Protein AF-A0A5K1FW11-F1 (afdb_monomer_lite)

Secondary structure (DSSP, 8-state):
--HHHHHHHHHHHHHHSTT-HHHHHHHHS------S-------

Organism: NCBI:txid210225

Structure (mmCIF, N/CA/C/O backbone):
data_AF-A0A5K1FW11-F1
#
_entry.id   AF-A0A5K1FW11-F1
#
loop_
_atom_site.group_PDB
_atom_site.id
_atom_site.type_symbol
_atom_site.label_atom_id
_atom_site.label_alt_id
_atom_site.label_comp_id
_atom_site.label_asym_id
_atom_site.label_entity_id
_atom_site.label_seq_id
_atom_site.pdbx_PDB_ins_code
_atom_site.Cartn_x
_atom_site.Cartn_y
_atom_site.Cartn_z
_atom_site.occupancy
_atom_site.B_iso_or_equiv
_atom_site.auth_seq_id
_atom_site.auth_comp_id
_atom_site.auth_asym_id
_atom_site.auth_atom_id
_atom_site.pdbx_PDB_model_num
ATOM 1 N N . ALA A 1 1 ? 15.821 9.207 9.315 1.00 52.94 1 ALA A N 1
ATOM 2 C CA . ALA A 1 1 ? 14.632 9.994 8.939 1.00 52.94 1 ALA A CA 1
ATOM 3 C C . ALA A 1 1 ? 13.698 9.085 8.143 1.00 52.94 1 ALA A C 1
ATOM 5 O O . ALA A 1 1 ? 13.990 8.833 6.988 1.00 52.94 1 ALA A O 1
ATOM 6 N N . LEU A 1 2 ? 12.669 8.517 8.789 1.00 60.19 2 LEU A N 1
ATOM 7 C CA . LEU A 1 2 ? 11.679 7.596 8.186 1.00 60.19 2 LEU A CA 1
ATOM 8 C C . LEU A 1 2 ? 10.241 7.828 8.707 1.00 60.19 2 LEU A C 1
ATOM 10 O O . LEU A 1 2 ? 9.315 7.159 8.282 1.00 60.19 2 LEU A O 1
ATOM 14 N N . LYS A 1 3 ? 10.029 8.833 9.572 1.00 74.00 3 LYS A N 1
ATOM 15 C CA . LYS A 1 3 ? 8.791 8.987 10.357 1.00 74.00 3 LYS A CA 1
ATOM 16 C C . LYS A 1 3 ? 7.516 9.147 9.520 1.00 74.00 3 LYS A C 1
ATOM 18 O O . LYS A 1 3 ? 6.474 8.665 9.926 1.00 74.00 3 LYS A O 1
ATOM 23 N N . LEU A 1 4 ? 7.603 9.808 8.364 1.00 84.38 4 LEU A N 1
ATOM 24 C CA . LEU A 1 4 ? 6.436 10.047 7.511 1.00 84.38 4 LEU A CA 1
ATOM 25 C C . LEU A 1 4 ? 5.971 8.774 6.792 1.00 84.38 4 LEU A C 1
ATOM 27 O O . LEU A 1 4 ? 4.776 8.572 6.623 1.00 84.38 4 LEU A O 1
ATOM 31 N N . ALA A 1 5 ? 6.911 7.933 6.350 1.00 83.81 5 ALA A N 1
ATOM 32 C CA . ALA A 1 5 ? 6.571 6.697 5.653 1.00 83.81 5 ALA A CA 1
ATOM 33 C C . ALA A 1 5 ? 5.852 5.729 6.601 1.00 83.81 5 ALA A C 1
ATOM 35 O O . ALA A 1 5 ? 4.804 5.199 6.243 1.00 83.81 5 ALA A O 1
ATOM 36 N N . ASP A 1 6 ? 6.370 5.602 7.825 1.00 86.56 6 ASP A N 1
ATOM 37 C CA . ASP A 1 6 ? 5.788 4.758 8.869 1.00 86.56 6 ASP A CA 1
ATOM 38 C C . ASP A 1 6 ? 4.377 5.244 9.270 1.00 86.56 6 ASP A C 1
ATOM 40 O O . ASP A 1 6 ? 3.451 4.445 9.391 1.00 86.56 6 ASP A O 1
ATOM 44 N N . GLU A 1 7 ? 4.173 6.561 9.406 1.00 90.00 7 GLU A N 1
ATOM 45 C CA . GLU A 1 7 ? 2.868 7.147 9.757 1.00 90.00 7 GLU A CA 1
ATOM 46 C C . GLU A 1 7 ? 1.819 6.951 8.650 1.00 90.00 7 GLU A C 1
ATOM 48 O O . GLU A 1 7 ? 0.668 6.599 8.917 1.00 90.00 7 GLU A O 1
ATOM 53 N N . VAL A 1 8 ? 2.212 7.133 7.386 1.00 90.12 8 VAL A N 1
ATOM 54 C CA . VAL A 1 8 ? 1.321 6.892 6.240 1.00 90.12 8 VAL A CA 1
ATOM 55 C C . VAL A 1 8 ? 0.955 5.411 6.134 1.00 90.12 8 VAL A C 1
ATOM 57 O O . VAL A 1 8 ? -0.198 5.091 5.835 1.00 90.12 8 VAL A O 1
ATOM 60 N N . GLU A 1 9 ? 1.903 4.511 6.399 1.00 89.06 9 GLU A N 1
ATOM 61 C CA . GLU A 1 9 ? 1.667 3.066 6.428 1.00 89.06 9 GLU A CA 1
ATOM 62 C C . GLU A 1 9 ? 0.642 2.687 7.505 1.00 89.06 9 GLU A C 1
ATOM 64 O O . GLU A 1 9 ? -0.331 1.993 7.200 1.00 89.06 9 GLU A O 1
ATOM 69 N N . GLU A 1 10 ? 0.787 3.210 8.725 1.00 90.56 10 GLU A N 1
ATOM 70 C CA . GLU A 1 10 ? -0.145 2.948 9.827 1.00 90.56 10 GLU A CA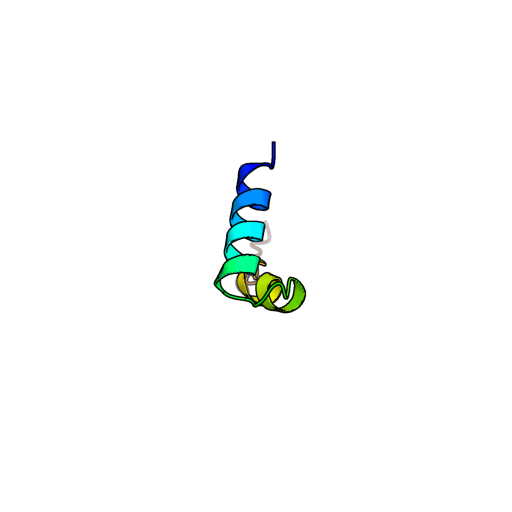 1
ATOM 71 C C . GLU A 1 10 ? -1.560 3.468 9.519 1.00 90.56 10 GLU A C 1
ATOM 73 O O . GLU A 1 10 ? -2.552 2.749 9.688 1.00 90.56 10 GLU A O 1
ATOM 78 N N . ILE A 1 11 ? -1.672 4.693 8.994 1.00 92.50 11 ILE A N 1
ATOM 79 C CA . ILE A 1 11 ? -2.958 5.271 8.580 1.00 92.50 11 ILE A CA 1
ATOM 80 C C . ILE A 1 11 ? -3.598 4.412 7.487 1.00 92.50 11 ILE A C 1
ATOM 82 O O . ILE A 1 11 ? -4.799 4.132 7.548 1.00 92.50 11 ILE A O 1
ATOM 86 N N . PHE A 1 12 ? -2.820 3.973 6.500 1.00 91.75 12 PHE A N 1
ATOM 87 C CA . PHE A 1 12 ? -3.323 3.157 5.403 1.00 91.75 12 PHE A CA 1
ATOM 88 C C . PHE A 1 12 ? -3.849 1.805 5.896 1.00 91.75 12 PHE A C 1
ATOM 90 O O . PHE A 1 12 ? -4.964 1.398 5.558 1.00 91.75 12 PHE A O 1
ATOM 97 N N . VAL A 1 13 ? -3.070 1.127 6.736 1.00 93.44 13 VAL A N 1
ATOM 98 C CA . VAL A 1 13 ? -3.421 -0.171 7.317 1.00 93.44 13 VAL A CA 1
ATOM 99 C C . VAL A 1 13 ? -4.704 -0.075 8.151 1.00 93.44 13 VAL A C 1
ATOM 101 O O . VAL A 1 13 ? -5.604 -0.907 7.997 1.00 93.44 13 VAL A O 1
ATOM 104 N N . LYS A 1 14 ? -4.821 0.976 8.969 1.00 92.94 14 LYS A N 1
ATOM 105 C CA . LYS A 1 14 ? -5.968 1.208 9.853 1.00 92.94 14 LYS A CA 1
ATOM 106 C C . LYS A 1 14 ? -7.270 1.485 9.101 1.00 92.94 14 LYS A C 1
ATOM 108 O O . LYS A 1 14 ? -8.318 1.009 9.522 1.00 92.94 14 LYS A O 1
ATOM 113 N N . HIS A 1 15 ? -7.221 2.266 8.021 1.00 94.06 15 HIS A N 1
ATOM 114 C CA . HIS A 1 15 ? -8.435 2.710 7.324 1.00 94.06 15 HIS A CA 1
ATOM 115 C C . HIS A 1 15 ? -8.850 1.798 6.169 1.00 94.06 15 HIS A C 1
ATOM 117 O O . HIS A 1 15 ? -10.032 1.755 5.835 1.00 94.06 15 HIS A O 1
ATOM 123 N N . PHE A 1 16 ? -7.904 1.089 5.545 1.00 89.88 16 PHE A N 1
ATOM 124 C CA . PHE A 1 16 ? -8.173 0.356 4.304 1.00 89.88 16 PHE A CA 1
ATOM 125 C C . PHE A 1 16 ? -7.964 -1.155 4.407 1.00 89.88 16 PHE A C 1
ATOM 127 O O . PHE A 1 16 ? -8.447 -1.884 3.539 1.00 89.88 16 PHE A O 1
ATOM 134 N N . MET A 1 17 ? -7.240 -1.643 5.418 1.00 90.94 17 MET A N 1
ATOM 135 C CA . MET A 1 17 ? -6.797 -3.042 5.469 1.00 90.94 17 MET A CA 1
ATOM 136 C C . MET A 1 17 ? -7.187 -3.766 6.761 1.00 90.94 17 MET A C 1
ATOM 138 O O . MET A 1 17 ? -6.647 -4.837 7.004 1.00 90.94 17 MET A O 1
ATOM 142 N N . ASP A 1 18 ? -8.114 -3.233 7.567 1.00 89.88 18 ASP A N 1
ATOM 143 C CA . ASP A 1 18 ? -8.576 -3.841 8.831 1.00 89.88 18 ASP A CA 1
ATOM 144 C C . ASP A 1 18 ? -7.420 -4.267 9.758 1.00 89.88 18 ASP A C 1
ATOM 146 O O . ASP A 1 18 ? -7.441 -5.337 10.364 1.00 89.88 18 ASP A O 1
ATOM 150 N N . ASN A 1 19 ? -6.368 -3.447 9.843 1.00 87.75 19 ASN A N 1
ATOM 151 C CA . ASN A 1 19 ? -5.127 -3.766 10.559 1.00 87.75 19 ASN A CA 1
ATOM 152 C C . ASN A 1 19 ? -4.309 -4.961 10.011 1.00 87.75 19 ASN A C 1
ATOM 154 O O . ASN A 1 19 ? -3.340 -5.386 10.643 1.00 87.75 19 ASN A O 1
ATOM 158 N N . ASP A 1 20 ? -4.610 -5.472 8.815 1.00 90.88 20 ASP A N 1
ATOM 159 C CA . ASP A 1 20 ? -3.800 -6.485 8.132 1.00 90.88 20 ASP A CA 1
ATOM 160 C C . ASP A 1 20 ? -2.618 -5.849 7.378 1.00 90.88 20 ASP A C 1
ATOM 162 O O . ASP A 1 20 ? -2.691 -5.485 6.195 1.00 90.88 20 ASP A O 1
ATOM 166 N N . HIS A 1 21 ? -1.475 -5.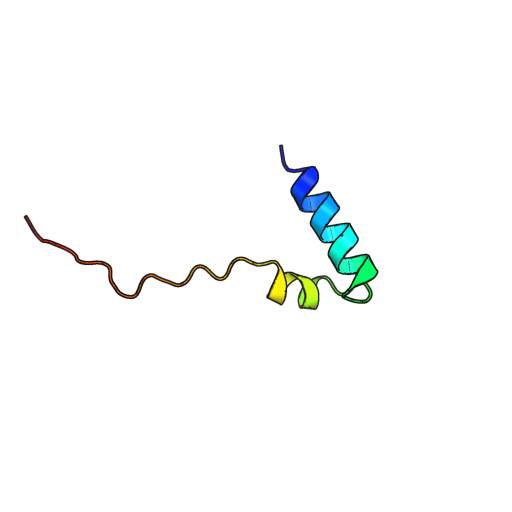782 8.064 1.00 87.44 21 HIS A N 1
ATOM 167 C CA . HIS A 1 21 ? -0.207 -5.321 7.489 1.00 87.44 21 HIS A CA 1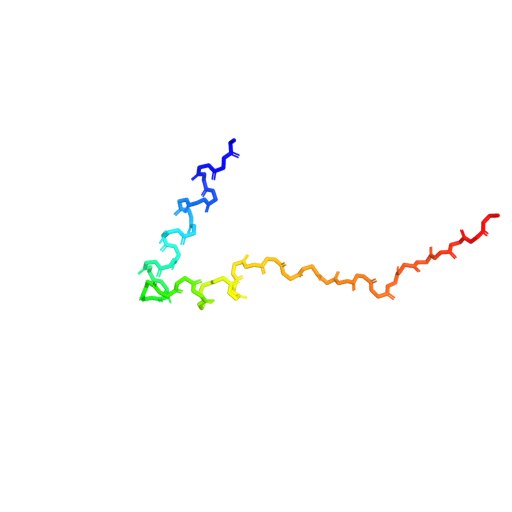
ATOM 168 C C . HIS A 1 21 ? 0.246 -6.151 6.287 1.00 87.44 21 HIS A C 1
ATOM 170 O O . HIS A 1 21 ? 0.834 -5.616 5.346 1.00 87.44 21 HIS A O 1
ATOM 176 N N . ARG A 1 22 ? -0.002 -7.465 6.286 1.00 88.38 22 ARG A N 1
ATOM 177 C CA . ARG A 1 22 ? 0.488 -8.357 5.227 1.00 88.38 22 ARG A CA 1
ATOM 178 C C . ARG A 1 22 ? -0.235 -8.071 3.918 1.00 88.38 22 ARG A C 1
ATOM 180 O O . ARG A 1 22 ? 0.396 -8.044 2.857 1.00 88.38 22 ARG A O 1
ATOM 187 N N . LYS A 1 23 ? -1.543 -7.827 3.998 1.00 89.25 23 LYS A N 1
ATOM 188 C CA . LYS A 1 23 ? -2.357 -7.395 2.862 1.00 89.25 23 LYS A CA 1
ATOM 189 C C . LYS A 1 23 ? -1.976 -5.986 2.415 1.00 89.25 23 LYS A C 1
ATOM 191 O O . LYS A 1 23 ? -1.783 -5.790 1.217 1.00 89.25 23 LYS A O 1
ATOM 196 N N . ALA A 1 24 ? -1.778 -5.049 3.343 1.00 89.94 24 ALA A N 1
ATOM 197 C CA . ALA A 1 24 ? -1.348 -3.686 3.025 1.00 89.94 24 ALA A CA 1
ATOM 198 C C . ALA A 1 24 ? -0.016 -3.653 2.266 1.00 89.94 24 ALA A C 1
ATOM 200 O O . ALA A 1 24 ? 0.112 -2.963 1.254 1.00 89.94 24 ALA A O 1
ATOM 201 N N . MET A 1 25 ? 0.949 -4.477 2.681 1.00 89.25 25 MET A N 1
ATOM 202 C CA . MET A 1 25 ? 2.281 -4.482 2.080 1.00 89.25 25 MET A CA 1
ATOM 203 C C . MET A 1 25 ? 2.302 -5.026 0.660 1.00 89.25 25 MET A C 1
ATOM 205 O O . MET A 1 25 ? 3.192 -4.688 -0.111 1.00 89.25 25 MET A O 1
ATOM 209 N N . LYS A 1 26 ? 1.289 -5.794 0.255 1.00 88.69 26 LYS A N 1
ATOM 210 C CA . LYS A 1 26 ? 1.103 -6.145 -1.156 1.00 88.69 26 LYS A CA 1
ATOM 211 C C . LYS A 1 26 ? 0.843 -4.910 -2.030 1.00 88.69 26 LYS A C 1
ATOM 213 O O . LYS A 1 26 ? 1.223 -4.918 -3.195 1.00 88.69 26 LYS A O 1
ATOM 218 N N . TYR A 1 27 ? 0.204 -3.876 -1.486 1.00 84.38 27 TYR A N 1
ATOM 219 C CA . TYR A 1 27 ? -0.114 -2.638 -2.202 1.00 84.38 27 TYR A CA 1
ATOM 220 C C . TYR A 1 27 ? 0.954 -1.560 -2.008 1.00 84.38 27 TYR A C 1
ATOM 222 O O . TYR A 1 27 ? 1.274 -0.851 -2.957 1.00 84.38 27 TYR A O 1
ATOM 230 N N . LEU A 1 28 ? 1.519 -1.458 -0.802 1.00 86.12 28 LEU A N 1
ATOM 231 C CA . LEU A 1 28 ? 2.525 -0.449 -0.465 1.00 86.12 28 LEU A CA 1
ATOM 232 C C . LEU A 1 28 ? 3.929 -0.819 -0.949 1.00 86.12 28 LEU A C 1
ATOM 234 O O . LEU A 1 28 ? 4.717 0.072 -1.263 1.00 86.12 28 LEU A O 1
ATOM 238 N N . LYS A 1 29 ? 4.264 -2.115 -1.045 1.00 83.38 29 LYS A N 1
ATOM 239 C CA . LYS A 1 29 ? 5.600 -2.529 -1.476 1.00 83.38 29 LYS A CA 1
ATOM 240 C C . LYS A 1 29 ? 5.803 -2.147 -2.945 1.00 83.38 29 LYS A C 1
ATOM 242 O O . LYS A 1 29 ? 5.089 -2.665 -3.813 1.00 83.38 29 LYS A O 1
ATOM 247 N N . PRO A 1 30 ? 6.796 -1.294 -3.253 1.00 77.25 30 PRO A N 1
ATOM 248 C CA . PRO A 1 30 ? 7.102 -0.952 -4.627 1.00 77.25 30 PRO A CA 1
ATOM 249 C C . PRO A 1 30 ? 7.543 -2.224 -5.346 1.00 77.25 30 PRO A C 1
ATOM 251 O O . PRO A 1 30 ? 8.579 -2.821 -5.045 1.00 77.25 30 PRO A O 1
ATOM 254 N N . HIS A 1 31 ? 6.735 -2.664 -6.304 1.00 72.50 31 HIS A N 1
ATOM 255 C CA . HIS A 1 31 ? 7.144 -3.696 -7.236 1.00 72.50 31 HIS A CA 1
ATOM 256 C C . HIS A 1 31 ? 8.100 -3.026 -8.215 1.00 72.50 31 HIS A C 1
ATOM 258 O O . HIS A 1 31 ? 7.662 -2.447 -9.210 1.00 72.50 31 HIS A O 1
ATOM 264 N N . GLN A 1 32 ? 9.404 -3.064 -7.924 1.00 68.56 32 GLN A N 1
ATOM 265 C CA . GLN A 1 32 ? 10.400 -2.744 -8.940 1.00 68.56 32 GLN A CA 1
ATOM 266 C C . GLN A 1 32 ? 10.141 -3.674 -10.121 1.00 68.56 32 GLN A C 1
ATOM 268 O O . GLN A 1 32 ? 10.387 -4.882 -10.051 1.00 68.56 32 GLN A O 1
ATOM 273 N N . ARG A 1 33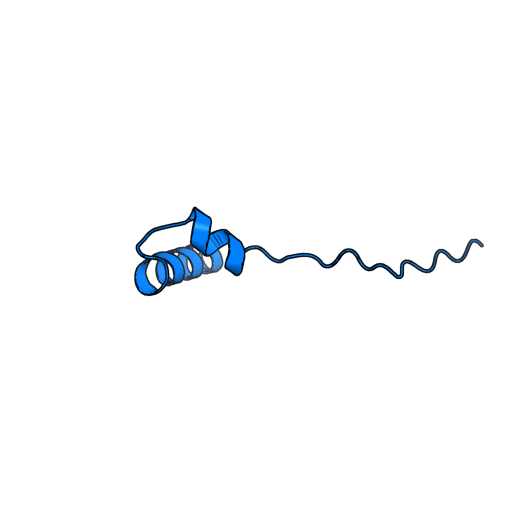 ? 9.608 -3.115 -11.210 1.00 67.50 33 ARG A N 1
ATOM 274 C CA . ARG A 1 33 ? 9.639 -3.801 -12.492 1.00 67.50 33 ARG A CA 1
ATOM 275 C C . ARG A 1 33 ? 11.117 -3.973 -12.799 1.00 67.50 33 ARG A C 1
ATOM 277 O O . ARG A 1 33 ? 11.816 -2.982 -12.977 1.00 67.50 33 ARG A O 1
ATOM 284 N N . LYS A 1 34 ? 11.604 -5.216 -12.786 1.00 66.50 34 LYS A N 1
ATOM 285 C CA . LYS A 1 34 ? 12.908 -5.524 -13.369 1.00 66.50 34 LYS A CA 1
ATOM 286 C C . LYS A 1 34 ? 12.824 -5.019 -14.801 1.00 66.50 34 LYS A C 1
ATOM 288 O O . LYS A 1 34 ? 12.002 -5.529 -15.560 1.00 66.50 34 LYS A O 1
ATOM 293 N N . GLU A 1 35 ? 13.569 -3.970 -15.126 1.00 64.38 35 GLU A N 1
ATOM 294 C CA . GLU A 1 35 ? 13.637 -3.481 -16.493 1.00 64.38 35 GLU A CA 1
ATOM 295 C C . GLU A 1 35 ? 14.094 -4.655 -17.359 1.00 64.38 35 GLU A C 1
ATOM 297 O O . GLU A 1 35 ? 15.209 -5.153 -17.230 1.00 64.38 35 GLU A O 1
ATOM 302 N N . SER A 1 36 ? 13.196 -5.157 -18.207 1.00 65.94 36 SER A N 1
ATOM 303 C CA . SER A 1 36 ? 13.480 -6.237 -19.158 1.00 65.94 36 SER A CA 1
ATOM 304 C C . SER A 1 36 ? 14.416 -5.789 -20.283 1.00 65.94 36 SER A C 1
ATOM 306 O O . SER A 1 36 ? 14.758 -6.582 -21.153 1.00 65.94 36 SER A O 1
ATOM 308 N N . HIS A 1 37 ? 14.812 -4.516 -20.279 1.00 67.44 37 H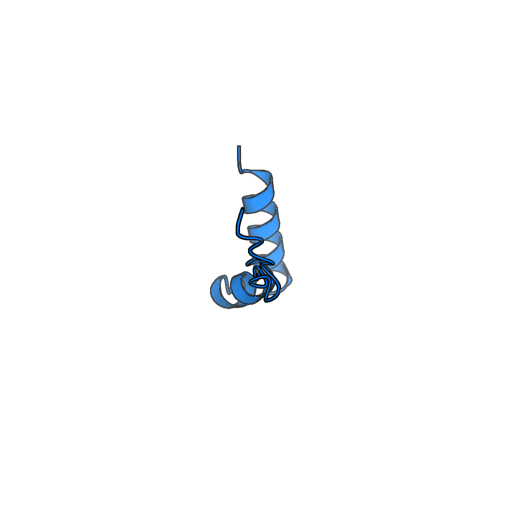IS A N 1
ATOM 309 C CA . HIS A 1 37 ? 15.561 -3.856 -21.336 1.00 67.44 37 HIS A CA 1
ATOM 310 C C . HIS A 1 37 ? 16.833 -3.213 -20.774 1.00 67.44 37 HIS A C 1
ATOM 312 O O . HIS A 1 37 ? 17.051 -2.017 -20.923 1.00 67.44 37 HIS A O 1
ATOM 318 N N . ALA A 1 38 ? 17.694 -4.002 -20.132 1.00 65.62 38 ALA A N 1
ATOM 319 C CA . ALA A 1 38 ? 19.082 -3.590 -19.957 1.00 65.62 38 ALA A CA 1
ATOM 320 C C . ALA A 1 38 ? 19.798 -3.775 -21.305 1.00 65.62 38 ALA A C 1
ATOM 322 O O . ALA A 1 38 ? 20.129 -4.897 -21.687 1.00 65.62 38 ALA A O 1
ATOM 323 N N . VAL A 1 39 ? 20.000 -2.691 -22.059 1.00 65.12 39 VAL A N 1
ATOM 324 C CA . VAL A 1 39 ? 20.853 -2.726 -23.253 1.00 65.12 39 VAL A CA 1
ATOM 325 C C . VAL A 1 39 ? 22.303 -2.684 -22.784 1.00 65.12 39 VAL A C 1
ATOM 327 O O . VAL A 1 39 ? 22.849 -1.622 -22.496 1.00 65.12 39 VAL A O 1
ATOM 330 N N . THR A 1 40 ? 22.930 -3.851 -22.659 1.00 68.44 40 THR A N 1
ATOM 331 C CA . THR A 1 40 ? 24.380 -3.939 -22.472 1.00 68.44 40 THR A CA 1
ATOM 332 C C . THR A 1 40 ? 25.050 -3.642 -23.809 1.00 68.44 40 THR A C 1
ATOM 334 O O . THR A 1 40 ? 25.156 -4.524 -24.661 1.00 68.44 40 THR A O 1
ATOM 337 N N . PHE A 1 41 ? 25.491 -2.404 -24.016 1.00 70.69 41 PHE A N 1
ATOM 338 C CA . PHE A 1 41 ? 26.491 -2.129 -25.041 1.00 70.69 41 PHE A CA 1
ATOM 339 C C . PHE A 1 41 ? 27.847 -2.551 -24.474 1.00 70.69 41 PHE A C 1
ATOM 341 O O . PHE A 1 41 ? 28.351 -1.935 -23.538 1.00 70.69 41 PHE A O 1
ATOM 348 N N . PHE A 1 42 ? 28.405 -3.642 -24.994 1.00 61.88 42 PHE A N 1
ATOM 349 C CA . PHE A 1 42 ? 29.813 -3.955 -24.780 1.00 61.88 42 PHE A CA 1
ATOM 350 C C . PHE A 1 42 ? 30.649 -2.937 -25.576 1.00 61.88 42 PHE A C 1
ATOM 352 O O . PHE A 1 42 ? 30.414 -2.768 -26.774 1.00 61.88 42 PHE A O 1
ATOM 359 N N . ILE A 1 43 ? 31.553 -2.236 -24.880 1.00 52.59 43 ILE A N 1
ATOM 360 C CA . ILE A 1 43 ? 32.630 -1.393 -25.432 1.00 52.59 43 ILE A CA 1
ATOM 361 C C . ILE A 1 43 ? 33.864 -2.274 -25.607 1.00 52.59 43 ILE A C 1
ATOM 363 O O . ILE A 1 43 ? 34.136 -3.058 -24.668 1.00 52.59 43 ILE A O 1
#

Sequence (43 aa):
ALKLADEVEEIFVKHFMDNDHRKAMKYLKPHQRKESHAVTFFI

Foldseek 3Di:
DCVVVVVVLVVCCVPPPVVPSVVSCVVVPDPPPPPPDPPDDDD

pLDDT: mean 79.93, std 12.17, range [52.59, 94.06]

InterPro domains:
  IPR052486 Phosphate trans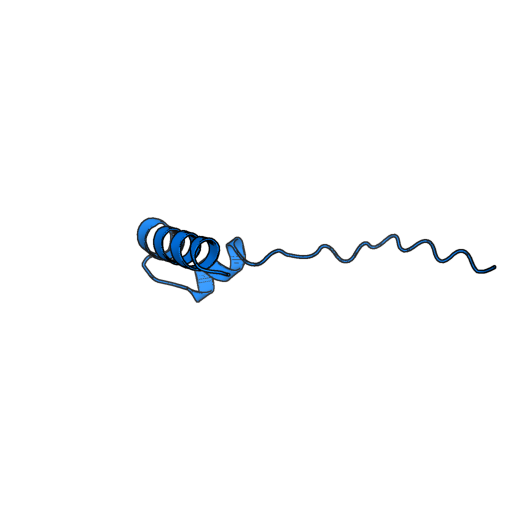porter PHO1 [PTHR48477] (2-43)

Radius of gyration: 16.62 Å; chains: 1; bounding box: 41×18×36 Å